Protein AF-A0A8T5MWW3-F1 (afdb_monomer_lite)

Structure (mmCIF, N/CA/C/O backbone):
data_AF-A0A8T5MWW3-F1
#
_entry.id   AF-A0A8T5MWW3-F1
#
loop_
_atom_site.group_PDB
_atom_site.id
_atom_site.type_symbol
_atom_site.label_atom_id
_atom_site.label_alt_id
_atom_site.label_comp_id
_atom_site.label_asym_id
_atom_site.label_entity_id
_atom_site.label_seq_id
_atom_site.pdbx_PDB_ins_code
_atom_site.Cartn_x
_atom_site.Cartn_y
_atom_site.Cartn_z
_atom_site.occupancy
_atom_site.B_iso_or_equiv
_atom_site.auth_seq_id
_atom_site.auth_comp_id
_atom_site.auth_asym_id
_atom_site.auth_atom_id
_atom_site.pdbx_PDB_model_num
ATOM 1 N N . MET A 1 1 ? -5.463 -6.295 16.006 1.00 93.38 1 MET A N 1
ATOM 2 C CA . MET A 1 1 ? -4.292 -6.076 15.127 1.00 93.38 1 MET A CA 1
ATOM 3 C C . MET A 1 1 ? -3.966 -7.304 14.271 1.00 93.38 1 MET A C 1
ATOM 5 O O . MET A 1 1 ? -3.854 -8.403 14.801 1.00 93.38 1 MET A O 1
ATOM 9 N N . LYS A 1 2 ? -3.817 -7.120 12.951 1.00 97.75 2 LYS A N 1
ATOM 10 C CA . LYS A 1 2 ? -3.344 -8.111 11.962 1.00 97.75 2 LYS A CA 1
ATOM 11 C C . LYS A 1 2 ? -2.220 -7.498 11.123 1.00 97.75 2 LYS A C 1
ATOM 13 O O . LYS A 1 2 ? -2.310 -6.322 10.792 1.00 97.75 2 LYS A O 1
ATOM 18 N N . ILE A 1 3 ? -1.206 -8.288 10.766 1.00 98.31 3 ILE A N 1
ATOM 19 C CA . ILE A 1 3 ? -0.075 -7.856 9.928 1.00 98.31 3 ILE A CA 1
ATOM 20 C C . ILE A 1 3 ? 0.106 -8.869 8.795 1.00 98.31 3 ILE A C 1
ATOM 22 O O . ILE A 1 3 ? 0.134 -10.074 9.048 1.00 98.31 3 ILE A O 1
ATOM 26 N N . ARG A 1 4 ? 0.217 -8.394 7.553 1.00 98.50 4 ARG A N 1
ATOM 27 C CA . ARG A 1 4 ? 0.520 -9.202 6.362 1.00 98.50 4 ARG A CA 1
ATOM 28 C C . ARG A 1 4 ? 1.710 -8.588 5.630 1.00 98.50 4 ARG A C 1
ATOM 30 O O . ARG A 1 4 ? 1.746 -7.379 5.422 1.00 98.50 4 ARG A O 1
ATOM 37 N N . TRP A 1 5 ? 2.668 -9.419 5.237 1.00 98.56 5 TRP A N 1
ATOM 38 C CA . TRP A 1 5 ? 3.806 -9.013 4.412 1.00 98.56 5 TRP A CA 1
ATOM 39 C C . TRP A 1 5 ? 3.534 -9.365 2.951 1.00 98.56 5 TRP A C 1
ATOM 41 O O . TRP A 1 5 ? 3.099 -10.480 2.661 1.00 98.56 5 TRP A O 1
ATOM 51 N N . HIS A 1 6 ? 3.783 -8.419 2.046 1.00 98.44 6 HIS A N 1
ATOM 52 C CA . HIS A 1 6 ? 3.529 -8.570 0.610 1.00 98.44 6 HIS A CA 1
ATOM 53 C C . HIS A 1 6 ? 4.811 -8.608 -0.237 1.00 98.44 6 HIS A C 1
ATOM 55 O O . HIS A 1 6 ? 4.736 -8.577 -1.462 1.00 98.44 6 HIS A O 1
ATOM 61 N N . GLY A 1 7 ? 5.976 -8.728 0.406 1.00 98.19 7 GLY A N 1
ATOM 62 C CA . GLY A 1 7 ? 7.279 -8.657 -0.251 1.00 98.19 7 GLY A CA 1
ATOM 63 C C . GLY A 1 7 ? 7.930 -7.283 -0.102 1.00 98.19 7 GLY A C 1
ATOM 64 O O . GLY A 1 7 ? 7.267 -6.292 0.206 1.00 98.19 7 GLY A O 1
ATOM 65 N N . HIS A 1 8 ? 9.255 -7.239 -0.277 1.00 98.06 8 HIS A N 1
ATOM 66 C CA . HIS A 1 8 ? 10.064 -6.024 -0.107 1.00 98.06 8 HIS A CA 1
ATOM 67 C C . HIS A 1 8 ? 9.741 -5.301 1.220 1.00 98.06 8 HIS A C 1
ATOM 69 O O . HIS A 1 8 ? 9.622 -5.957 2.259 1.00 98.06 8 HIS A O 1
ATOM 75 N N . ALA A 1 9 ? 9.557 -3.980 1.188 1.00 98.31 9 ALA A N 1
ATOM 76 C CA . ALA A 1 9 ? 9.134 -3.148 2.314 1.00 98.31 9 ALA A CA 1
ATOM 77 C C . ALA A 1 9 ? 7.598 -2.999 2.451 1.00 98.31 9 ALA A C 1
ATOM 79 O O . ALA A 1 9 ? 7.125 -2.176 3.242 1.00 98.31 9 ALA A O 1
ATOM 80 N N . CYS A 1 10 ? 6.803 -3.787 1.714 1.00 98.75 10 CYS A N 1
ATOM 81 C CA . CYS A 1 10 ? 5.350 -3.647 1.690 1.00 98.75 10 CYS A CA 1
ATOM 82 C C . CYS A 1 10 ? 4.659 -4.468 2.790 1.00 98.75 10 CYS A C 1
ATOM 84 O O . CYS A 1 10 ? 4.566 -5.699 2.716 1.00 98.75 10 CYS A O 1
ATOM 86 N N . PHE A 1 11 ? 4.104 -3.781 3.791 1.00 98.75 11 PHE A N 1
ATOM 87 C CA . PHE A 1 11 ? 3.309 -4.374 4.869 1.00 98.75 11 PHE A CA 1
ATOM 88 C C . PHE A 1 11 ? 1.894 -3.808 4.875 1.00 98.75 11 PHE A C 1
ATOM 90 O O . PHE A 1 11 ? 1.691 -2.615 4.686 1.00 98.75 11 PHE A O 1
ATOM 97 N N . GLU A 1 12 ? 0.917 -4.667 5.144 1.00 98.62 12 GLU A N 1
ATOM 98 C CA . GLU A 1 12 ? -0.468 -4.301 5.427 1.00 98.62 12 GLU A CA 1
ATOM 99 C C . GLU A 1 12 ? -0.739 -4.549 6.915 1.00 98.62 12 GLU A C 1
ATOM 101 O O . GLU A 1 12 ? -0.591 -5.671 7.406 1.00 98.62 12 GLU A O 1
ATOM 106 N N . ILE A 1 13 ? -1.119 -3.497 7.637 1.00 98.50 13 ILE A N 1
ATOM 107 C CA . ILE A 1 13 ? -1.365 -3.515 9.080 1.00 98.50 13 ILE A CA 1
ATOM 108 C C . ILE A 1 13 ? -2.805 -3.072 9.318 1.00 98.50 13 ILE A C 1
ATOM 110 O O . ILE A 1 13 ? -3.169 -1.954 8.958 1.00 98.50 13 ILE A O 1
ATOM 114 N N . SER A 1 14 ? -3.616 -3.920 9.950 1.00 97.25 14 SER A N 1
ATOM 115 C CA . SER A 1 14 ? -5.039 -3.646 10.180 1.00 97.25 14 SER A CA 1
ATOM 116 C C . SER A 1 14 ? -5.421 -3.742 11.655 1.00 97.25 14 SER A C 1
ATOM 118 O O . SER A 1 14 ? -5.239 -4.785 12.294 1.00 97.25 14 SER A O 1
ATOM 120 N N . ASP A 1 15 ? -6.011 -2.671 12.181 1.00 95.50 15 ASP A N 1
ATOM 121 C CA . ASP A 1 15 ? -6.622 -2.609 13.513 1.00 95.50 15 ASP A CA 1
ATOM 122 C C . ASP A 1 15 ? -7.682 -1.496 13.567 1.00 95.50 15 ASP A C 1
ATOM 124 O O . ASP A 1 15 ? -7.393 -0.348 13.894 1.00 95.50 15 ASP A O 1
ATOM 128 N N . GLY A 1 16 ? -8.902 -1.792 13.111 1.00 93.69 16 GLY A N 1
ATOM 129 C CA . GLY A 1 16 ? -9.965 -0.793 12.903 1.00 93.69 16 GLY A CA 1
ATOM 130 C C . GLY A 1 16 ? -9.750 0.101 11.670 1.00 93.69 16 GLY A C 1
ATOM 131 O O . GLY A 1 16 ? -10.701 0.354 10.940 1.00 93.69 16 GLY A O 1
ATOM 132 N N . LYS A 1 17 ? -8.502 0.496 11.392 1.00 93.69 17 LYS A N 1
ATOM 133 C CA . LYS A 1 17 ? -8.031 1.071 10.119 1.00 93.69 17 LYS A CA 1
ATOM 134 C C . LYS A 1 17 ? -6.981 0.175 9.479 1.00 93.69 17 LYS A C 1
ATOM 136 O O . LYS A 1 17 ? -6.315 -0.583 10.184 1.00 93.69 17 LYS A O 1
ATOM 141 N N . THR A 1 18 ? -6.807 0.286 8.167 1.00 97.38 18 THR A N 1
ATOM 142 C CA . THR A 1 18 ? -5.760 -0.411 7.415 1.00 97.38 18 THR A CA 1
ATOM 143 C C . THR A 1 18 ? -4.702 0.564 6.916 1.00 97.38 18 THR A C 1
ATOM 145 O O . THR A 1 18 ? -5.005 1.556 6.251 1.00 97.38 18 THR A O 1
ATOM 148 N N . ILE A 1 19 ? -3.447 0.263 7.238 1.00 97.94 19 ILE A N 1
ATOM 149 C CA . ILE A 1 19 ? -2.260 0.994 6.807 1.00 97.94 19 ILE A CA 1
ATOM 150 C C . ILE A 1 19 ? -1.475 0.095 5.855 1.00 97.94 19 ILE A C 1
ATOM 152 O O . ILE A 1 19 ? -1.243 -1.070 6.171 1.00 97.94 19 ILE A O 1
ATOM 156 N N . VAL A 1 20 ? -1.044 0.638 4.718 1.00 98.69 20 VAL A N 1
ATOM 157 C CA . VAL A 1 20 ? -0.081 -0.014 3.821 1.00 98.69 20 VAL A CA 1
ATOM 158 C C . VAL A 1 20 ? 1.214 0.789 3.800 1.00 98.69 20 VAL A C 1
ATOM 160 O O . VAL A 1 20 ? 1.176 2.010 3.665 1.00 98.69 20 VAL A O 1
ATOM 163 N N . THR A 1 21 ? 2.355 0.121 3.936 1.00 98.69 21 THR A N 1
ATOM 164 C CA . THR A 1 21 ? 3.684 0.736 3.790 1.00 98.69 21 THR A CA 1
ATOM 165 C C . THR A 1 21 ? 4.274 0.405 2.429 1.00 98.69 21 THR A C 1
ATOM 167 O O . THR A 1 21 ? 4.010 -0.672 1.911 1.00 98.69 21 THR A O 1
ATOM 170 N N . ASP A 1 22 ? 5.055 1.322 1.865 1.00 98.56 22 ASP A N 1
ATOM 171 C CA . ASP A 1 22 ? 5.929 1.153 0.698 1.00 98.56 22 ASP A CA 1
ATOM 172 C C . ASP A 1 22 ? 5.393 0.221 -0.412 1.00 98.56 22 ASP A C 1
ATOM 174 O O . ASP A 1 22 ? 6.009 -0.802 -0.731 1.00 98.56 22 ASP A O 1
ATOM 178 N N . PRO A 1 23 ? 4.219 0.524 -1.001 1.00 98.56 23 PRO A N 1
ATOM 179 C CA . PRO A 1 23 ? 3.662 -0.302 -2.063 1.00 98.56 23 PRO A CA 1
ATOM 180 C C . PRO A 1 23 ? 4.581 -0.306 -3.293 1.00 98.56 23 PRO A C 1
ATOM 182 O O . PRO A 1 23 ? 5.050 0.741 -3.736 1.00 98.56 23 PRO A O 1
ATOM 185 N N . HIS A 1 24 ? 4.769 -1.478 -3.900 1.00 98.44 24 HIS A N 1
ATOM 186 C CA . HIS A 1 24 ? 5.567 -1.676 -5.115 1.00 98.44 24 HIS A CA 1
ATOM 187 C C . HIS A 1 24 ? 4.708 -2.188 -6.276 1.00 98.44 24 HIS A C 1
ATOM 189 O O . HIS A 1 24 ? 3.657 -2.790 -6.076 1.00 98.44 24 HIS A O 1
ATOM 195 N N . ASP A 1 25 ? 5.160 -2.010 -7.518 1.00 97.94 25 ASP A N 1
ATOM 196 C CA . ASP A 1 25 ? 4.461 -2.556 -8.692 1.00 97.94 25 ASP A CA 1
ATOM 197 C C . ASP A 1 25 ? 4.693 -4.064 -8.907 1.00 97.94 25 ASP A C 1
ATOM 199 O O . ASP A 1 25 ? 4.088 -4.664 -9.796 1.00 97.94 25 ASP A O 1
ATOM 203 N N . GLY A 1 26 ? 5.589 -4.670 -8.120 1.00 98.06 26 GLY A N 1
ATOM 204 C CA . GLY A 1 26 ? 6.006 -6.069 -8.229 1.00 98.06 26 GLY A CA 1
ATOM 205 C C . GLY A 1 26 ? 6.905 -6.325 -9.440 1.00 98.06 26 GLY A C 1
ATOM 206 O O . GLY A 1 26 ? 7.995 -6.872 -9.290 1.00 98.06 26 GLY A O 1
ATOM 207 N N . LYS A 1 27 ? 6.497 -5.863 -10.628 1.00 97.62 27 LYS A N 1
ATOM 208 C CA . LYS A 1 27 ? 7.214 -6.041 -11.897 1.00 97.62 27 LYS A CA 1
ATOM 209 C C . LYS A 1 27 ? 8.662 -5.554 -11.830 1.00 97.62 27 LYS A C 1
ATOM 211 O O . LYS A 1 27 ? 9.546 -6.264 -12.297 1.00 97.62 27 LYS A O 1
ATOM 216 N N . SER A 1 28 ? 8.903 -4.370 -11.273 1.00 97.25 28 SER A N 1
ATOM 217 C CA . SER A 1 28 ? 10.240 -3.761 -11.214 1.00 97.25 28 SER A CA 1
ATOM 218 C C . SER A 1 28 ? 11.224 -4.510 -10.307 1.00 97.25 28 SER A C 1
ATOM 220 O O . SER A 1 28 ? 12.430 -4.412 -10.511 1.00 97.25 28 SER A O 1
ATOM 222 N N . ILE A 1 29 ? 10.712 -5.298 -9.357 1.00 97.75 29 ILE A N 1
ATOM 223 C CA . ILE A 1 29 ? 11.491 -6.064 -8.372 1.00 97.75 29 ILE A CA 1
ATOM 224 C C . ILE A 1 29 ? 11.304 -7.588 -8.504 1.00 97.75 29 ILE A C 1
ATOM 226 O O . ILE A 1 29 ? 11.777 -8.351 -7.667 1.00 97.75 29 ILE A O 1
ATOM 230 N N . GLY A 1 30 ? 10.631 -8.054 -9.562 1.00 98.25 30 GLY A N 1
ATOM 231 C CA . GLY A 1 30 ? 10.514 -9.476 -9.900 1.00 98.25 30 GLY A CA 1
ATOM 232 C C . GLY A 1 30 ? 9.560 -10.303 -9.027 1.00 98.25 30 GLY A C 1
ATOM 233 O O . GLY A 1 30 ? 9.704 -11.523 -8.980 1.00 98.25 30 GLY A O 1
ATOM 234 N N . ILE A 1 31 ? 8.586 -9.679 -8.356 1.00 98.00 31 ILE A N 1
ATOM 235 C CA . ILE A 1 31 ? 7.576 -10.371 -7.530 1.00 98.00 31 ILE A CA 1
ATOM 236 C C . ILE A 1 31 ? 6.144 -9.977 -7.921 1.00 98.00 31 ILE A C 1
ATOM 238 O O . ILE A 1 31 ? 5.924 -9.078 -8.731 1.00 98.00 31 ILE A O 1
ATOM 242 N N . ALA A 1 32 ? 5.142 -10.662 -7.366 1.00 97.75 32 ALA A N 1
ATOM 243 C CA . ALA A 1 32 ? 3.745 -10.292 -7.581 1.00 97.75 32 ALA A CA 1
ATOM 244 C C . ALA A 1 32 ? 3.429 -8.926 -6.930 1.00 97.75 32 ALA A C 1
ATOM 246 O O . ALA A 1 32 ? 3.920 -8.655 -5.832 1.00 97.75 32 ALA A O 1
ATOM 247 N N . PRO A 1 33 ? 2.612 -8.061 -7.561 1.00 97.12 33 PRO A N 1
ATOM 248 C CA . PRO A 1 33 ? 2.157 -6.828 -6.924 1.00 97.12 33 PRO A CA 1
ATOM 249 C C . PRO A 1 33 ? 1.245 -7.131 -5.722 1.00 97.12 33 PRO A C 1
ATOM 251 O O . PRO A 1 33 ? 0.465 -8.090 -5.776 1.00 97.12 33 PRO A O 1
ATOM 254 N N . PRO A 1 34 ? 1.265 -6.300 -4.665 1.00 97.81 34 PRO A N 1
ATOM 255 C CA . PRO A 1 34 ? 0.350 -6.446 -3.545 1.00 97.81 34 PRO A CA 1
ATOM 256 C C . PRO A 1 34 ? -1.085 -6.150 -4.000 1.00 97.81 34 PRO A C 1
ATOM 258 O O . PRO A 1 34 ? -1.353 -5.176 -4.705 1.00 97.81 34 PRO A O 1
ATOM 261 N N . VAL A 1 35 ? -2.037 -6.975 -3.562 1.00 97.88 35 VAL A N 1
ATOM 262 C CA . VAL A 1 35 ? -3.474 -6.741 -3.775 1.00 97.88 35 VAL A CA 1
ATOM 263 C C . VAL A 1 35 ? -4.071 -6.259 -2.462 1.00 97.88 35 VAL A C 1
ATOM 265 O O . VAL A 1 35 ? -4.507 -7.058 -1.636 1.00 97.88 35 VAL A O 1
ATOM 268 N N . VAL A 1 36 ? -4.054 -4.942 -2.263 1.00 97.62 36 VAL A N 1
ATOM 269 C CA . VAL A 1 36 ? -4.335 -4.318 -0.964 1.00 97.62 36 VAL A CA 1
ATOM 270 C C . VAL A 1 36 ? -5.377 -3.205 -1.048 1.00 97.62 36 VAL A C 1
ATOM 272 O O . VAL A 1 36 ? -5.541 -2.534 -2.073 1.00 97.62 36 VAL A O 1
ATOM 275 N N . LYS A 1 37 ? -6.079 -3.007 0.069 1.00 97.69 37 LYS A N 1
ATOM 276 C CA . LYS A 1 37 ? -6.920 -1.839 0.346 1.00 97.69 37 LYS A CA 1
ATOM 277 C C . LYS A 1 37 ? -6.384 -1.139 1.589 1.00 97.69 37 LYS A C 1
ATOM 279 O O . LYS A 1 37 ? -5.952 -1.828 2.506 1.00 97.69 37 LYS A O 1
ATOM 284 N N . ALA A 1 38 ? -6.421 0.188 1.636 1.00 97.94 38 ALA A N 1
ATOM 285 C CA . ALA A 1 38 ? -5.939 0.930 2.798 1.00 97.94 38 ALA A CA 1
ATOM 286 C C . ALA A 1 38 ? -6.721 2.220 3.036 1.00 97.94 38 ALA A C 1
ATOM 288 O O . ALA A 1 38 ? -7.226 2.834 2.099 1.00 97.94 38 ALA A O 1
ATOM 289 N N . ASP A 1 39 ? -6.740 2.654 4.292 1.00 97.19 39 ASP A N 1
ATOM 290 C CA . ASP A 1 39 ? -7.149 4.002 4.687 1.00 97.19 39 ASP A CA 1
ATOM 291 C C . ASP A 1 39 ? -5.954 4.966 4.629 1.00 97.19 39 ASP A C 1
ATOM 293 O O . ASP A 1 39 ? -6.101 6.153 4.334 1.00 97.19 39 ASP A O 1
ATOM 297 N N . ILE A 1 40 ? -4.751 4.460 4.926 1.00 97.38 40 ILE A N 1
ATOM 298 C CA . ILE A 1 40 ? -3.508 5.235 4.960 1.00 97.38 40 ILE A CA 1
ATOM 299 C C . ILE A 1 40 ? -2.423 4.480 4.195 1.00 97.38 40 ILE A C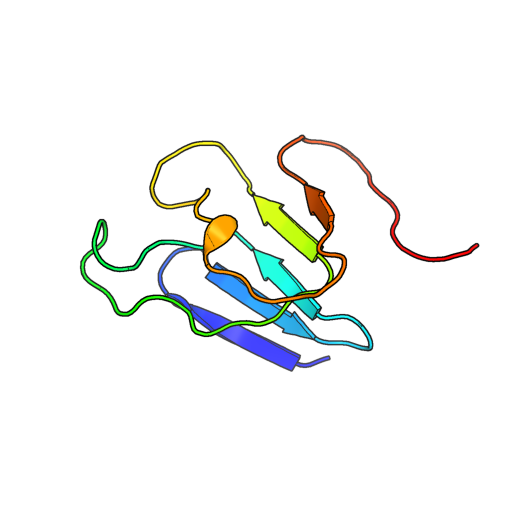 1
ATOM 301 O O . ILE A 1 40 ? -2.216 3.289 4.419 1.00 97.38 40 ILE A O 1
ATOM 305 N N . VAL A 1 41 ? -1.695 5.186 3.334 1.00 98.38 41 VAL A N 1
ATOM 306 C CA . VAL A 1 41 ? -0.483 4.679 2.684 1.00 98.38 41 VAL A CA 1
ATOM 307 C C . VAL A 1 41 ? 0.708 5.481 3.182 1.00 98.38 41 VAL A C 1
ATOM 309 O O . VAL A 1 41 ? 0.706 6.710 3.103 1.00 98.38 41 VAL A O 1
ATOM 312 N N . LEU A 1 42 ? 1.720 4.795 3.699 1.00 98.44 42 LEU A N 1
ATOM 313 C CA . LEU A 1 42 ? 2.991 5.388 4.098 1.00 98.44 42 LEU A CA 1
ATOM 314 C C . LEU A 1 42 ? 4.034 5.066 3.031 1.00 98.44 42 LEU A C 1
ATOM 316 O O . LEU A 1 42 ? 4.194 3.905 2.672 1.00 98.44 42 LEU A O 1
ATOM 320 N N . VAL A 1 43 ? 4.728 6.089 2.544 1.00 98.44 43 VAL A N 1
ATOM 321 C CA . VAL A 1 43 ? 5.845 5.962 1.603 1.00 98.44 43 VAL A CA 1
ATOM 322 C C . VAL A 1 43 ? 7.086 6.510 2.291 1.00 98.44 43 VAL A C 1
ATOM 324 O O . VAL A 1 43 ? 7.129 7.688 2.650 1.00 98.44 43 VAL A O 1
ATOM 327 N N . SER A 1 44 ? 8.080 5.657 2.505 1.00 98.06 44 SER A N 1
ATOM 328 C CA . SER A 1 44 ? 9.307 6.013 3.218 1.00 98.06 44 SER A CA 1
ATOM 329 C C . SER A 1 44 ? 10.181 6.998 2.435 1.00 98.06 44 SER A C 1
ATOM 331 O O . SER A 1 44 ? 10.751 7.913 3.028 1.00 98.06 44 SER A O 1
ATOM 333 N N . HIS A 1 45 ? 10.273 6.828 1.113 1.00 97.44 45 HIS A N 1
ATOM 334 C CA . HIS A 1 45 ? 11.010 7.682 0.178 1.00 97.44 45 HIS A CA 1
ATOM 335 C C . HIS A 1 45 ? 10.594 7.389 -1.277 1.00 97.44 45 HIS A C 1
ATOM 337 O O . HIS A 1 45 ? 9.842 6.454 -1.537 1.00 97.44 45 HIS A O 1
ATOM 343 N N . ASP A 1 46 ? 11.072 8.192 -2.231 1.00 96.94 46 ASP A N 1
ATOM 344 C CA . ASP A 1 46 ? 10.543 8.228 -3.606 1.00 96.94 46 ASP A CA 1
ATOM 345 C C . ASP A 1 46 ? 11.240 7.284 -4.607 1.00 96.94 46 ASP A C 1
ATOM 347 O O . ASP A 1 46 ? 11.137 7.462 -5.820 1.00 96.94 46 ASP A O 1
ATOM 351 N N . HIS A 1 47 ? 11.972 6.273 -4.131 1.00 98.00 47 HIS A N 1
ATOM 352 C CA . HIS A 1 47 ? 12.487 5.243 -5.035 1.00 98.00 47 HIS A CA 1
ATOM 353 C C . HIS A 1 47 ? 11.340 4.399 -5.618 1.00 98.00 47 HIS A C 1
ATOM 355 O O . HIS A 1 47 ? 10.285 4.220 -5.001 1.00 98.00 47 HIS A O 1
ATOM 361 N N . PHE A 1 48 ? 11.547 3.893 -6.838 1.00 96.88 48 PHE A N 1
ATOM 362 C CA . PHE A 1 48 ? 10.502 3.262 -7.658 1.00 96.88 48 PHE A CA 1
ATOM 363 C C . PHE A 1 48 ? 9.879 2.009 -7.018 1.00 96.88 48 PHE A C 1
ATOM 365 O O . PHE A 1 48 ? 8.748 1.641 -7.334 1.00 96.88 48 PHE A O 1
ATOM 372 N N . ASP A 1 49 ? 10.619 1.353 -6.131 1.00 97.56 49 ASP A N 1
ATOM 373 C CA . ASP A 1 49 ? 10.253 0.145 -5.401 1.00 97.56 49 ASP A CA 1
ATOM 374 C C . ASP A 1 49 ? 9.544 0.429 -4.063 1.00 97.56 49 ASP A C 1
ATOM 376 O O . ASP A 1 49 ? 9.156 -0.513 -3.379 1.00 97.56 49 ASP A O 1
ATOM 380 N N . HIS A 1 50 ? 9.307 1.702 -3.714 1.00 98.31 50 HIS A N 1
ATOM 381 C CA . HIS A 1 50 ? 8.627 2.109 -2.473 1.00 98.31 50 HIS A CA 1
ATOM 382 C C . HIS A 1 50 ? 7.385 2.997 -2.690 1.00 98.31 50 HIS A C 1
ATOM 384 O O . HIS A 1 50 ? 6.541 3.110 -1.803 1.00 98.31 50 HIS A O 1
ATOM 390 N N . ASN A 1 51 ? 7.241 3.654 -3.844 1.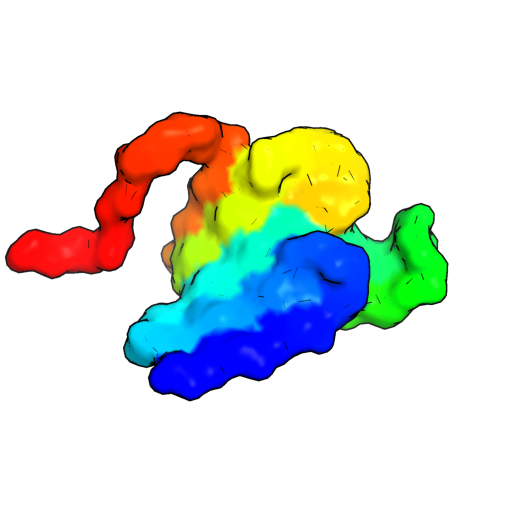00 98.00 51 ASN A N 1
ATOM 391 C CA . ASN A 1 51 ? 6.292 4.765 -4.016 1.00 98.00 51 ASN A CA 1
ATOM 392 C C . ASN A 1 51 ? 5.051 4.448 -4.874 1.00 98.00 51 ASN A C 1
ATOM 394 O O . ASN A 1 51 ? 4.353 5.354 -5.337 1.00 98.00 51 ASN A O 1
ATOM 398 N N . CYS A 1 52 ? 4.720 3.175 -5.095 1.00 98.00 52 CYS A N 1
ATOM 399 C CA . CYS A 1 52 ? 3.635 2.762 -5.987 1.00 98.00 52 CYS A CA 1
ATOM 400 C C . CYS A 1 52 ? 2.234 2.914 -5.349 1.00 98.00 52 CYS A C 1
ATOM 402 O O . CYS A 1 52 ? 1.380 2.042 -5.469 1.00 98.00 52 CYS A O 1
ATOM 404 N N . ALA A 1 53 ? 1.938 4.033 -4.680 1.00 97.75 53 ALA A N 1
ATOM 405 C CA . ALA A 1 53 ? 0.671 4.240 -3.961 1.00 97.75 53 ALA A CA 1
ATOM 406 C C . ALA A 1 53 ? -0.579 4.083 -4.852 1.00 97.75 53 ALA A C 1
ATOM 408 O O . ALA A 1 53 ? -1.638 3.684 -4.374 1.00 97.75 53 ALA A O 1
ATOM 409 N N . ARG A 1 54 ? -0.438 4.318 -6.165 1.00 96.62 54 ARG A N 1
ATOM 410 C CA . ARG A 1 54 ? -1.507 4.199 -7.172 1.00 96.62 54 ARG A CA 1
ATOM 411 C C . ARG A 1 54 ? -2.156 2.812 -7.274 1.00 96.62 54 ARG A C 1
ATOM 413 O O . ARG A 1 54 ? -3.243 2.712 -7.831 1.00 96.62 54 ARG A O 1
ATOM 420 N N . ILE A 1 55 ? -1.494 1.748 -6.811 1.00 96.94 55 ILE A N 1
ATOM 421 C CA . ILE A 1 55 ? -2.059 0.387 -6.862 1.00 96.94 55 ILE A CA 1
ATOM 422 C C . ILE A 1 55 ? -2.923 0.049 -5.640 1.00 96.94 55 ILE A C 1
ATOM 424 O O . ILE A 1 55 ? -3.657 -0.941 -5.662 1.00 96.94 55 ILE A O 1
ATOM 428 N N . VAL A 1 56 ? -2.854 0.859 -4.581 1.00 98.12 56 VAL A N 1
ATOM 429 C CA . VAL A 1 56 ? -3.621 0.648 -3.352 1.00 98.12 56 VAL A CA 1
ATOM 430 C C . VAL A 1 56 ? -5.054 1.133 -3.563 1.00 98.12 56 VAL A C 1
ATOM 432 O O . VAL A 1 56 ? -5.281 2.246 -4.029 1.00 98.12 56 VAL A O 1
ATOM 435 N N . LYS A 1 57 ? -6.041 0.295 -3.229 1.00 98.06 57 LYS A N 1
ATOM 436 C CA . LYS A 1 57 ? -7.469 0.610 -3.405 1.00 98.06 57 LYS A CA 1
ATOM 437 C C . LYS A 1 57 ? -8.073 1.253 -2.146 1.00 98.06 57 LYS A C 1
ATOM 439 O O . LYS A 1 57 ? -7.725 0.879 -1.031 1.00 98.06 57 LYS A O 1
ATOM 444 N N . GLY A 1 58 ? -9.041 2.151 -2.319 1.00 95.12 58 GLY A N 1
ATOM 445 C CA . GLY A 1 58 ? -9.745 2.832 -1.225 1.00 95.12 58 GLY A CA 1
ATOM 446 C C . GLY A 1 58 ? -10.417 4.117 -1.710 1.00 95.12 58 GLY A C 1
ATOM 447 O O . GLY A 1 58 ? -10.026 4.654 -2.742 1.00 95.12 58 GLY A O 1
ATOM 448 N N . GLU A 1 59 ? -11.443 4.587 -1.001 1.00 89.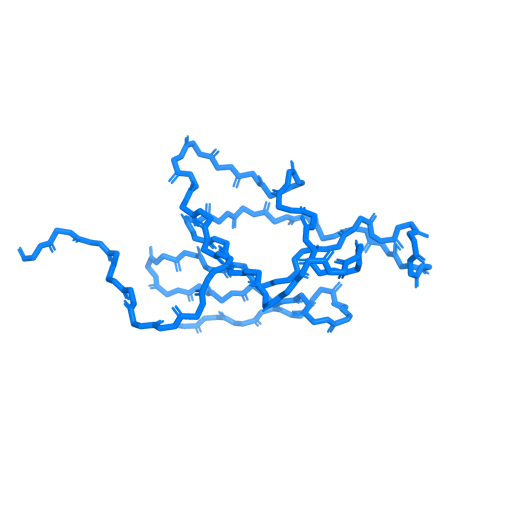38 59 GLU A N 1
ATOM 449 C CA . GLU A 1 59 ? -12.224 5.767 -1.415 1.00 89.38 59 GLU A CA 1
ATOM 450 C C . GLU A 1 59 ? -11.571 7.088 -0.986 1.00 89.38 59 GLU A C 1
ATOM 452 O O . GLU A 1 59 ? -11.536 8.034 -1.761 1.00 89.38 59 GLU A O 1
ATOM 457 N N . ASN A 1 60 ? -11.003 7.143 0.224 1.00 89.88 60 ASN A N 1
ATOM 458 C CA . ASN A 1 60 ? -10.406 8.349 0.809 1.00 89.88 60 ASN A CA 1
ATOM 459 C C . ASN A 1 60 ? -9.013 8.051 1.384 1.00 89.88 60 ASN A C 1
ATOM 461 O O . ASN A 1 60 ? -8.753 8.247 2.572 1.00 89.88 60 ASN A O 1
ATOM 465 N N . ILE A 1 61 ? -8.124 7.519 0.543 1.00 95.19 61 ILE A N 1
ATOM 466 C CA . ILE A 1 61 ? -6.778 7.115 0.965 1.00 95.19 61 ILE A CA 1
ATOM 467 C C . ILE A 1 61 ? -5.949 8.349 1.334 1.00 95.19 61 ILE A C 1
ATOM 469 O O . ILE A 1 61 ? -5.727 9.236 0.508 1.00 95.19 61 ILE A O 1
ATOM 473 N N . LYS A 1 62 ? -5.401 8.374 2.552 1.00 96.06 62 LYS A N 1
ATOM 474 C CA . LY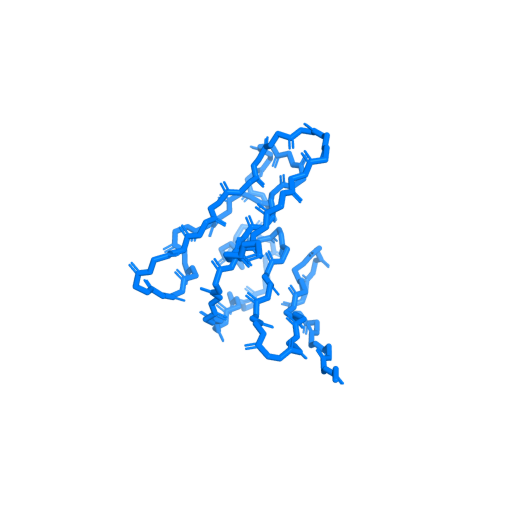S A 1 62 ? -4.394 9.362 2.955 1.00 96.06 62 LYS A CA 1
ATOM 475 C C . LYS A 1 62 ? -2.992 8.848 2.637 1.00 96.06 62 LYS A C 1
ATOM 477 O O . LYS A 1 62 ? -2.507 7.943 3.309 1.00 96.06 62 LYS A O 1
ATOM 482 N N . VAL A 1 63 ? -2.316 9.457 1.666 1.00 96.88 63 VAL A N 1
ATOM 483 C CA . VAL A 1 63 ? -0.906 9.158 1.365 1.00 96.88 63 VAL A CA 1
ATOM 484 C C . VAL A 1 63 ? 0.006 10.083 2.174 1.00 96.88 63 VAL A C 1
ATOM 486 O O . VAL A 1 63 ? -0.175 11.300 2.175 1.00 96.88 63 VAL A O 1
ATOM 489 N N . VAL A 1 64 ? 0.985 9.513 2.877 1.00 97.38 64 VAL A N 1
ATOM 490 C CA . VAL A 1 64 ? 2.005 10.243 3.638 1.00 97.38 64 VAL A CA 1
ATOM 491 C C . VAL A 1 64 ? 3.381 9.839 3.125 1.00 97.38 64 VAL A C 1
ATOM 493 O O . VAL A 1 64 ? 3.806 8.706 3.312 1.00 97.38 64 VAL A O 1
ATOM 496 N N . ASN A 1 65 ? 4.079 10.790 2.511 1.00 95.88 65 ASN A N 1
ATOM 497 C CA . ASN A 1 65 ? 5.415 10.626 1.927 1.00 95.88 65 ASN A CA 1
ATOM 498 C C . ASN A 1 65 ? 6.423 11.657 2.471 1.00 95.88 65 ASN A C 1
ATOM 500 O O . ASN A 1 65 ? 7.400 12.007 1.818 1.00 95.88 65 ASN A O 1
ATOM 504 N N . THR A 1 66 ? 6.141 12.207 3.653 1.00 94.62 66 THR A N 1
ATOM 505 C CA . THR A 1 66 ? 6.998 13.181 4.334 1.00 94.62 66 THR A CA 1
ATOM 506 C C . THR A 1 66 ? 7.269 12.720 5.753 1.00 94.62 66 THR A C 1
ATOM 508 O O . THR A 1 66 ? 6.391 12.157 6.411 1.00 94.62 66 THR A O 1
ATOM 511 N N . SER A 1 67 ? 8.472 13.006 6.241 1.00 90.81 67 SER A N 1
ATOM 512 C CA . SER A 1 67 ? 8.864 12.723 7.618 1.00 90.81 67 SER A CA 1
ATOM 513 C C . SER A 1 67 ? 8.048 13.531 8.635 1.00 90.81 67 SER A C 1
ATOM 515 O O . SER A 1 67 ? 7.485 14.588 8.333 1.00 90.81 67 SER A O 1
ATOM 517 N N . GLY A 1 68 ? 8.030 13.048 9.878 1.00 91.06 68 GLY A N 1
ATOM 518 C CA . GLY A 1 68 ? 7.421 13.726 11.022 1.00 91.06 68 GLY A CA 1
ATOM 519 C C . GLY A 1 68 ? 6.152 13.049 11.541 1.00 91.06 68 GLY A C 1
ATOM 520 O O . GLY A 1 68 ? 5.723 12.006 11.056 1.00 91.06 68 GLY A O 1
ATOM 521 N N . SER A 1 69 ? 5.547 13.65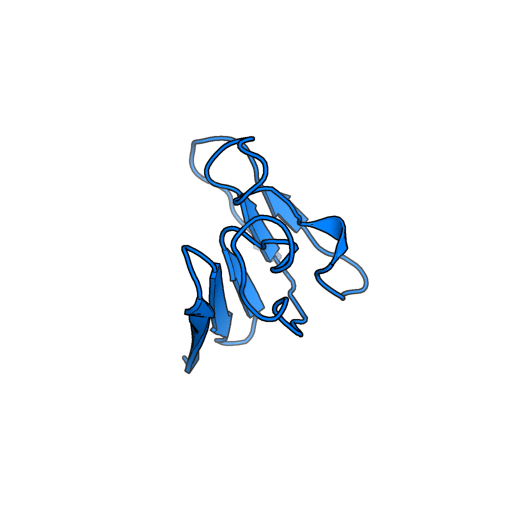3 12.564 1.00 89.25 69 SER A N 1
ATOM 522 C CA . SER A 1 69 ? 4.347 13.113 13.213 1.00 89.25 69 SER A CA 1
ATOM 523 C C . SER A 1 69 ? 3.075 13.521 12.469 1.00 89.25 69 SER A C 1
ATOM 525 O O . SER A 1 69 ? 2.876 14.700 12.174 1.00 89.25 69 SER A O 1
ATOM 527 N N . LYS A 1 70 ? 2.184 12.561 12.198 1.00 88.31 70 LYS A N 1
ATOM 528 C CA . LYS A 1 70 ? 0.867 12.791 11.581 1.00 88.31 70 LYS A CA 1
ATOM 529 C C . LYS A 1 70 ? -0.223 12.119 12.421 1.00 88.31 70 LYS A C 1
ATOM 531 O O . LYS A 1 70 ? -0.004 11.044 12.967 1.00 88.31 70 LYS A O 1
ATOM 536 N N . LYS A 1 71 ? -1.410 12.729 12.485 1.00 84.12 71 LYS A N 1
ATOM 537 C CA . LYS A 1 71 ? -2.622 12.136 13.080 1.00 84.12 71 LYS A CA 1
ATOM 538 C C . LYS A 1 71 ? -3.645 11.802 11.986 1.00 84.12 71 LYS A C 1
ATOM 540 O O . LYS A 1 71 ? -3.648 12.427 10.916 1.00 84.12 71 LYS A O 1
ATOM 545 N N . SER A 1 72 ? -4.479 10.792 12.223 1.00 74.19 72 SER A N 1
ATOM 546 C CA . SER A 1 72 ? -5.579 10.387 11.337 1.00 74.19 72 SER A CA 1
ATOM 547 C C . SER A 1 72 ? -6.761 9.899 12.177 1.00 74.19 72 SER A C 1
ATOM 549 O O . SER A 1 72 ? -6.642 8.881 12.852 1.00 74.19 72 SER A O 1
ATOM 551 N N . GLY A 1 73 ? -7.887 10.614 12.118 1.00 70.19 73 GLY A N 1
ATOM 552 C CA . GLY A 1 73 ? -9.078 10.407 12.953 1.00 70.19 73 GLY A CA 1
ATOM 553 C C . GLY A 1 73 ? -9.642 11.740 13.451 1.00 70.19 73 GLY A C 1
ATOM 554 O O . GLY A 1 73 ? -8.891 12.716 13.527 1.00 70.19 73 GLY A O 1
ATOM 555 N N . ASP A 1 74 ? -10.937 11.767 13.757 1.00 56.97 74 ASP A N 1
ATOM 556 C CA . ASP A 1 74 ? -11.565 12.872 14.484 1.00 56.97 74 ASP A CA 1
ATOM 557 C C . ASP A 1 74 ? -11.131 12.790 15.955 1.00 56.97 74 ASP A C 1
ATOM 559 O O . ASP A 1 74 ? -10.987 11.690 16.496 1.00 56.97 74 ASP A O 1
ATOM 563 N N . ALA A 1 75 ? -10.802 13.941 16.543 1.00 43.09 75 ALA A N 1
ATOM 564 C CA . ALA A 1 75 ? -10.313 14.051 17.918 1.00 43.09 75 ALA A CA 1
ATOM 565 C C . ALA A 1 75 ? -11.398 13.725 18.952 1.00 43.09 75 ALA A C 1
ATOM 567 O O . ALA A 1 75 ? -12.576 14.054 18.688 1.00 43.09 75 ALA A O 1
#

Radius of gyration: 11.98 Å; chains: 1; bounding box: 25×24×30 Å

pLDDT: mean 94.75, std 8.92, range [43.09, 98.75]

Sequence (75 aa):
MKIRWHGHACFEISDGKTIVTDPHDGKSIGIAPPVVKADIVLVSHDHFDHNCARIVKGENIKVVNTSGSKKSGDA

Foldseek 3Di:
DDWDDDDDQWIWDDDPFIETFQFACCVVVVGHGDQEEGQEYEFAADPRRRPVCVNHDDDRYHYDDDDDDDDDDDD

Secondary structure (DSSP, 8-state):
-EEEE-STT-EEE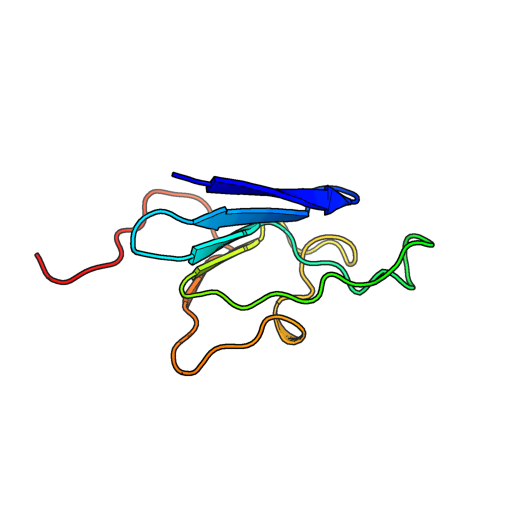EESEEEEES---SGGGTSPPP--B-SEEE-SS-STTT--GGG-B-SS-EEE-SSS----S--